Protein AF-A0A1R4HF67-F1 (afdb_monomer_lite)

Secondary structure (DSSP, 8-state):
----TT-THHHHHHHHHTT----TTTT--TTS-HHHHHHHHHHHHHHH-SS-EEEEESSTT-HHHHHHHHHHHHTT--EEEEESSS-GGGPPP-SSEEEEE---SGGGGG-EEEEE------

pLDDT: mean 86.62, std 13.67, range [40.03, 97.81]

Organism: NCBI:txid360316

Radius of gyration: 16.87 Å; chains: 1; bounding box: 54×30×35 Å

Foldseek 3Di:
DPDDPPDCVVVLVVCVVVVHDDDPQCQDDPPRDPVSSLLSVLLVVLVPDDAAEEEEDQDLPPPSRLSNVLSCVVVVGKYKYADDPDAPVSRDDSPAWDWDQPDDDDPSNRMTITDHDDDPPD

Structure (mmCIF, N/CA/C/O backbone):
data_AF-A0A1R4HF67-F1
#
_entry.id   AF-A0A1R4HF67-F1
#
loop_
_atom_site.group_PDB
_atom_site.id
_atom_site.type_symbol
_atom_site.label_atom_id
_atom_site.label_alt_id
_atom_site.label_comp_id
_atom_site.label_asym_id
_atom_site.label_entity_id
_atom_site.label_seq_id
_atom_site.pdbx_PDB_ins_code
_atom_site.Cartn_x
_atom_site.Cartn_y
_atom_site.Cartn_z
_atom_site.occupancy
_atom_site.B_iso_or_equiv
_atom_site.auth_seq_id
_atom_site.auth_comp_id
_atom_site.auth_asym_id
_atom_site.auth_atom_id
_atom_site.pdbx_PDB_model_num
ATOM 1 N N . MET A 1 1 ? -21.619 8.732 9.158 1.00 46.84 1 MET A N 1
ATOM 2 C CA . MET A 1 1 ? -21.841 7.299 8.860 1.00 46.84 1 MET A CA 1
ATOM 3 C C . MET A 1 1 ? -21.000 6.932 7.641 1.00 46.84 1 MET A C 1
ATOM 5 O O . MET A 1 1 ? -20.830 7.792 6.792 1.00 46.84 1 MET A O 1
ATOM 9 N N . GLY A 1 2 ? -20.388 5.744 7.601 1.00 53.12 2 GLY A N 1
ATOM 10 C CA . GLY A 1 2 ? -19.511 5.283 6.504 1.00 53.12 2 GLY A CA 1
ATOM 11 C C . GLY A 1 2 ? -20.061 4.059 5.766 1.00 53.12 2 GLY A C 1
ATOM 12 O O . GLY A 1 2 ? -19.289 3.303 5.184 1.00 53.12 2 GLY A O 1
ATOM 13 N N . SER A 1 3 ? -21.371 3.832 5.870 1.00 57.06 3 SER A N 1
ATOM 14 C CA . SER A 1 3 ? -22.095 2.768 5.183 1.00 57.06 3 SER A CA 1
ATOM 15 C C . SER A 1 3 ? -22.597 3.259 3.824 1.00 57.06 3 SER A C 1
ATOM 17 O O . SER A 1 3 ? -22.984 4.415 3.665 1.00 57.06 3 SER A O 1
ATOM 19 N N . GLY A 1 4 ? -22.577 2.360 2.847 1.00 61.78 4 GLY A N 1
ATOM 20 C CA . GLY A 1 4 ? -23.084 2.557 1.490 1.00 61.78 4 GLY A CA 1
ATOM 21 C C . GLY A 1 4 ? -23.169 1.208 0.777 1.00 61.78 4 GLY A C 1
ATOM 22 O O . GLY A 1 4 ? -22.725 0.200 1.331 1.00 61.78 4 GLY A O 1
ATOM 23 N N . GLN A 1 5 ? -23.704 1.180 -0.446 1.00 62.19 5 GLN A N 1
ATOM 24 C CA . GLN A 1 5 ? -23.911 -0.064 -1.210 1.00 62.19 5 GLN A CA 1
ATOM 25 C C . GLN A 1 5 ? -22.630 -0.887 -1.428 1.00 62.19 5 GLN A C 1
ATOM 27 O O . GLN A 1 5 ? -22.699 -2.100 -1.561 1.00 62.19 5 GLN A O 1
ATOM 32 N N . PHE A 1 6 ? -21.460 -0.247 -1.391 1.00 57.25 6 PHE A N 1
ATOM 33 C CA . PHE A 1 6 ? -20.155 -0.901 -1.547 1.00 57.25 6 PHE A CA 1
ATOM 34 C C . PHE A 1 6 ? -19.386 -1.054 -0.227 1.00 57.25 6 PHE A C 1
ATOM 36 O O . PHE A 1 6 ? -18.196 -1.367 -0.224 1.00 57.25 6 PHE A O 1
ATOM 43 N N . SER A 1 7 ? -20.025 -0.788 0.915 1.00 67.62 7 SER A N 1
ATOM 44 C CA . SER A 1 7 ? -19.382 -0.968 2.215 1.00 67.62 7 SER A CA 1
ATOM 45 C C . SER A 1 7 ? -19.494 -2.421 2.66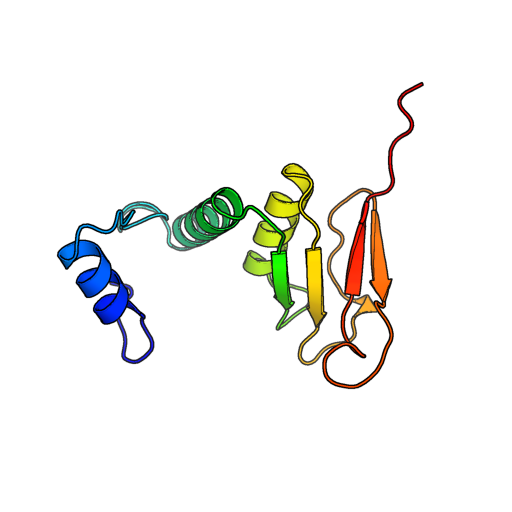7 1.00 67.62 7 SER A C 1
ATOM 47 O O . SER A 1 7 ? -20.571 -3.008 2.633 1.00 67.62 7 SER A O 1
ATOM 49 N N . ALA A 1 8 ? -18.405 -2.976 3.194 1.00 73.69 8 ALA A N 1
ATOM 50 C CA . ALA A 1 8 ? -18.391 -4.319 3.771 1.00 73.69 8 ALA A CA 1
ATOM 51 C C . ALA A 1 8 ? -19.109 -4.408 5.136 1.00 73.69 8 ALA A C 1
ATOM 53 O O . ALA A 1 8 ? -18.877 -5.348 5.888 1.00 73.69 8 ALA A O 1
ATOM 54 N N . VAL A 1 9 ? -19.958 -3.434 5.492 1.00 78.25 9 VAL A N 1
ATOM 55 C CA . VAL A 1 9 ? -20.589 -3.346 6.819 1.00 78.25 9 VAL A CA 1
ATOM 56 C C . VAL A 1 9 ? -21.393 -4.604 7.130 1.00 78.25 9 VAL A C 1
ATOM 58 O O . VAL A 1 9 ? -21.261 -5.120 8.231 1.00 78.25 9 VAL A O 1
ATOM 61 N N . ALA A 1 10 ? -22.146 -5.144 6.166 1.00 82.50 10 ALA A N 1
ATOM 62 C CA . ALA A 1 10 ? -22.892 -6.386 6.362 1.00 82.50 10 ALA A CA 1
ATOM 63 C C . ALA A 1 10 ? -21.960 -7.560 6.710 1.00 82.50 10 ALA A C 1
ATOM 65 O O . ALA A 1 10 ? -22.139 -8.189 7.744 1.00 82.50 10 ALA A O 1
ATOM 66 N N . ALA A 1 11 ? -20.911 -7.785 5.911 1.00 84.56 11 ALA A N 1
ATOM 67 C CA . ALA A 1 11 ? -19.951 -8.866 6.140 1.00 84.56 11 ALA A CA 1
ATOM 68 C C . ALA A 1 11 ? -19.191 -8.715 7.470 1.00 84.56 11 ALA A C 1
ATOM 70 O O . ALA A 1 11 ? -19.021 -9.687 8.203 1.00 84.56 11 ALA A O 1
ATOM 71 N N . VAL A 1 12 ? -18.773 -7.491 7.815 1.00 82.75 12 VAL A N 1
ATOM 72 C CA . VAL A 1 12 ? -18.084 -7.200 9.083 1.00 82.75 12 VAL A CA 1
ATOM 73 C C . VAL A 1 12 ? -19.022 -7.415 10.277 1.00 82.75 12 VAL A C 1
ATOM 75 O O . VAL A 1 12 ? -18.602 -7.979 11.286 1.00 82.75 12 VAL A O 1
ATOM 78 N N . SER A 1 13 ? -20.296 -7.030 10.161 1.00 84.81 13 SER A N 1
ATOM 79 C CA . SER A 1 13 ? -21.309 -7.295 11.188 1.00 84.81 13 SER A CA 1
ATOM 80 C C . SER A 1 13 ? -21.594 -8.787 11.348 1.00 84.81 13 SER A C 1
ATOM 82 O O . SER A 1 13 ? -21.700 -9.258 12.477 1.00 84.81 13 SER A O 1
ATOM 84 N N . THR A 1 14 ? -21.668 -9.549 10.252 1.00 89.81 14 THR A N 1
ATOM 85 C CA . THR A 1 14 ? -21.829 -11.010 10.304 1.00 89.81 14 THR A CA 1
ATOM 86 C C . THR A 1 14 ? -20.640 -11.678 10.992 1.00 89.81 14 THR A C 1
ATOM 88 O O . THR A 1 14 ? -20.843 -12.519 11.863 1.00 89.81 14 THR A O 1
ATOM 91 N N . PHE A 1 15 ? -19.406 -11.275 10.669 1.00 87.38 15 PHE A N 1
ATOM 92 C CA . PHE A 1 15 ? -18.207 -11.779 11.345 1.00 87.38 15 PHE A CA 1
ATOM 93 C C . PHE A 1 15 ? -18.223 -11.472 12.849 1.00 87.38 15 PHE A C 1
ATOM 95 O O . PHE A 1 15 ? -17.955 -12.366 13.648 1.00 87.38 15 PHE A O 1
ATOM 102 N N . ALA A 1 16 ? -18.610 -10.253 13.245 1.00 88.88 16 ALA A N 1
ATOM 103 C CA . ALA A 1 16 ? -18.783 -9.902 14.657 1.00 88.88 16 ALA A CA 1
ATOM 104 C C . ALA A 1 16 ? -19.854 -10.768 15.344 1.00 88.88 16 ALA A C 1
ATOM 106 O O . ALA A 1 16 ? -19.631 -11.271 16.443 1.00 88.88 16 ALA A O 1
ATOM 107 N N . GLY A 1 17 ? -20.998 -10.981 14.682 1.00 87.62 17 GLY A N 1
ATOM 108 C CA . GLY A 1 17 ? -22.081 -11.835 15.179 1.00 87.62 17 GLY A CA 1
ATOM 109 C C . GLY A 1 17 ? -21.684 -13.308 15.328 1.00 87.62 17 GLY A C 1
ATOM 110 O O . GLY A 1 17 ? -22.210 -13.992 16.198 1.00 87.62 17 GLY A O 1
ATOM 111 N N . ALA A 1 18 ? -20.715 -13.779 14.539 1.00 92.88 18 ALA A N 1
ATOM 112 C CA . ALA A 1 18 ? -20.133 -15.117 14.641 1.00 92.88 18 ALA A CA 1
ATOM 113 C C . ALA A 1 18 ? -19.011 -15.232 15.701 1.00 92.88 18 ALA A C 1
ATOM 115 O O . ALA A 1 18 ? -18.321 -16.247 15.751 1.00 92.88 18 ALA A O 1
ATOM 116 N N . GLY A 1 19 ? -18.799 -14.204 16.534 1.00 91.38 19 GLY A N 1
ATOM 117 C CA . GLY A 1 19 ? -17.761 -14.179 17.576 1.00 91.38 19 GLY A CA 1
ATOM 118 C C . GLY A 1 19 ? -16.407 -13.624 17.117 1.00 91.38 19 GLY A C 1
ATOM 119 O O . GLY A 1 19 ? -15.442 -13.630 17.881 1.00 91.38 19 GLY A O 1
ATOM 120 N N . GLY A 1 20 ? -16.315 -13.126 15.884 1.00 86.75 20 GLY A N 1
ATOM 121 C CA . GLY A 1 20 ? -15.122 -12.473 15.362 1.00 86.75 20 GLY A CA 1
ATOM 122 C C . GLY A 1 20 ? -14.814 -11.148 16.066 1.00 86.75 20 GLY A C 1
ATOM 123 O O . GLY A 1 20 ? -15.701 -10.339 16.336 1.00 86.75 20 GLY A O 1
ATOM 124 N N . SER A 1 21 ? -13.533 -10.884 16.335 1.00 82.75 21 SER A N 1
ATOM 125 C CA . SER A 1 21 ? -13.108 -9.619 16.945 1.00 82.75 21 SER A CA 1
ATOM 126 C C . SER A 1 21 ? -13.089 -8.496 15.909 1.00 82.75 21 SER A C 1
ATOM 128 O O . SER A 1 21 ? -12.266 -8.489 14.992 1.00 82.75 21 SER A O 1
ATOM 130 N N . VAL A 1 22 ? -13.996 -7.529 16.056 1.00 79.25 22 VAL A N 1
ATOM 131 C CA . VAL A 1 22 ? -14.070 -6.345 15.192 1.00 79.25 22 VAL A CA 1
ATOM 132 C C . VAL A 1 22 ? -13.751 -5.093 15.988 1.00 79.25 22 VAL A C 1
ATOM 134 O O . VAL A 1 22 ? -14.471 -4.718 16.911 1.00 79.25 22 VAL A O 1
ATOM 137 N N . GLN A 1 23 ? -12.718 -4.370 15.560 1.00 74.81 23 GLN A N 1
ATOM 138 C CA . GLN A 1 23 ? -12.472 -3.015 16.039 1.00 74.81 23 GLN A CA 1
ATOM 139 C C . GLN A 1 23 ? -13.252 -2.002 15.203 1.00 74.81 23 GLN A C 1
ATOM 141 O O . GLN A 1 23 ? -12.755 -1.406 14.239 1.00 74.81 23 GLN A O 1
ATOM 146 N N . TRP A 1 24 ? -14.510 -1.799 15.591 1.00 71.50 24 TRP A N 1
ATOM 147 C CA . TRP A 1 24 ? -15.323 -0.716 15.058 1.00 71.50 24 TRP A CA 1
ATOM 148 C C . TRP A 1 24 ? -14.646 0.618 15.330 1.00 71.50 24 TRP A C 1
ATOM 150 O O . TRP A 1 24 ? -14.043 0.825 16.378 1.00 71.50 24 TRP A O 1
ATOM 160 N N . TRP A 1 25 ? -14.753 1.541 14.376 1.00 63.72 25 TRP A N 1
ATOM 161 C CA . TRP A 1 25 ? -14.106 2.842 14.503 1.00 63.72 25 TRP A CA 1
ATOM 162 C C . TRP A 1 25 ? -12.596 2.733 14.737 1.00 63.72 25 TRP A C 1
ATOM 164 O O . TRP A 1 25 ? -12.048 3.538 15.477 1.00 63.72 25 TRP A O 1
ATOM 174 N N . ALA A 1 26 ? -11.889 1.843 14.032 1.00 61.69 26 ALA A N 1
ATOM 175 C CA . ALA A 1 26 ? -10.417 1.831 14.013 1.00 61.69 26 ALA A CA 1
ATOM 176 C C . ALA A 1 26 ? -9.777 3.200 13.638 1.00 61.69 26 ALA A C 1
ATOM 178 O O . ALA A 1 26 ? -8.571 3.388 13.741 1.00 61.69 26 ALA A O 1
ATOM 179 N N . GLY A 1 27 ? -10.586 4.183 13.211 1.00 59.69 27 GLY A N 1
ATOM 180 C CA . GLY A 1 27 ? -10.210 5.586 13.041 1.00 59.69 27 GLY A CA 1
ATOM 181 C C . GLY A 1 27 ? -10.478 6.533 14.230 1.00 59.69 27 GLY A C 1
ATOM 182 O O . GLY A 1 27 ? -9.980 7.657 14.256 1.00 59.69 27 GLY A O 1
ATOM 183 N N . GLY A 1 28 ? -11.258 6.127 15.223 1.00 64.31 28 GLY A N 1
ATOM 184 C CA . GLY A 1 28 ? -11.879 6.987 16.232 1.00 64.31 28 GLY A CA 1
ATOM 185 C C . GLY A 1 28 ? -13.318 7.379 15.876 1.00 64.31 28 GLY A C 1
ATOM 186 O O . GLY A 1 28 ? -13.758 7.187 14.734 1.00 64.31 28 GLY A O 1
ATOM 187 N N . SER A 1 29 ? -14.041 7.903 16.873 1.00 77.00 29 SER A N 1
ATOM 188 C CA . SER A 1 29 ? -15.464 8.272 16.791 1.00 77.00 29 SER A CA 1
ATOM 189 C C . SER A 1 29 ? -15.741 9.359 15.745 1.00 77.00 29 SER A C 1
ATOM 191 O O . SER A 1 29 ? -14.824 9.925 15.152 1.00 77.00 29 SER A O 1
ATOM 193 N N . VAL A 1 30 ? -17.018 9.686 15.519 1.00 76.00 30 VAL A N 1
ATOM 194 C CA . VAL A 1 30 ? -17.423 10.751 14.580 1.00 76.00 30 VAL A CA 1
ATOM 195 C C . VAL A 1 30 ? -16.840 12.129 14.926 1.00 76.00 30 VAL A C 1
ATOM 197 O O . VAL A 1 30 ? -16.655 12.938 14.023 1.00 76.00 30 VAL A O 1
ATOM 200 N N . LEU A 1 31 ? -16.492 12.365 16.196 1.00 83.25 31 LEU A N 1
ATOM 201 C CA . LEU A 1 31 ? -15.875 13.609 16.668 1.00 83.25 31 LEU A CA 1
ATOM 202 C C . LEU A 1 31 ? -14.414 13.755 16.219 1.00 83.25 31 LEU A C 1
ATOM 204 O O . LEU A 1 31 ? -13.862 14.851 16.229 1.00 83.25 31 LEU A O 1
ATOM 208 N N . VAL A 1 32 ? -13.770 12.658 15.810 1.00 78.50 32 VAL A N 1
ATOM 209 C CA . VAL A 1 32 ? -12.414 12.701 15.262 1.00 78.50 32 VAL A CA 1
ATOM 210 C C . VAL A 1 32 ? -12.488 13.140 13.794 1.00 78.50 32 VAL A C 1
ATOM 212 O O . VAL A 1 32 ? -13.228 12.529 13.016 1.00 78.50 32 VAL A O 1
ATOM 215 N N . PRO A 1 33 ? -11.685 14.130 13.356 1.00 87.12 33 PRO A N 1
ATOM 216 C CA . PRO A 1 33 ? -11.678 14.571 11.966 1.00 87.12 33 PRO A CA 1
ATOM 217 C C . PRO A 1 33 ? -11.473 13.412 10.987 1.00 87.12 33 PRO A C 1
ATOM 219 O O . PRO A 1 33 ? -10.623 12.543 11.200 1.00 87.12 33 PRO A O 1
ATOM 222 N N . LEU A 1 34 ? -12.210 13.418 9.870 1.00 82.44 34 LEU A N 1
ATOM 223 C CA . LEU A 1 34 ? -12.202 12.320 8.894 1.00 82.44 34 LEU A CA 1
ATOM 224 C C . LEU A 1 34 ? -10.785 11.928 8.451 1.00 82.44 34 LEU A C 1
ATOM 226 O O . LEU A 1 34 ? -10.461 10.744 8.399 1.00 82.44 34 LEU A O 1
ATOM 230 N N . ARG A 1 35 ? -9.913 12.910 8.190 1.00 85.75 35 ARG A N 1
ATOM 231 C CA . ARG A 1 35 ? -8.514 12.661 7.803 1.00 85.75 35 ARG A CA 1
ATOM 232 C C . ARG A 1 35 ? -7.746 11.871 8.865 1.00 85.75 35 ARG A C 1
ATOM 234 O O . ARG A 1 35 ? -7.051 10.916 8.529 1.00 85.75 35 ARG A O 1
ATOM 241 N N . ALA A 1 36 ? -7.909 12.226 10.139 1.00 86.00 36 ALA A N 1
ATOM 242 C CA . ALA A 1 36 ? -7.285 11.509 11.246 1.00 86.00 36 ALA A CA 1
ATOM 243 C C . ALA A 1 36 ? -7.854 10.089 11.384 1.00 86.00 36 ALA A C 1
ATOM 245 O O . ALA A 1 36 ? -7.093 9.147 11.616 1.00 86.00 36 ALA A O 1
ATOM 246 N N . ARG A 1 37 ? -9.162 9.913 11.152 1.00 85.00 37 ARG A N 1
ATOM 247 C CA . ARG A 1 37 ? -9.806 8.592 11.147 1.00 85.00 37 ARG A CA 1
ATOM 248 C C . ARG A 1 37 ? -9.277 7.684 10.045 1.00 85.00 37 ARG A C 1
ATOM 250 O O . ARG A 1 37 ? -8.958 6.529 10.313 1.00 85.00 37 ARG A O 1
ATOM 257 N N . LEU A 1 38 ? -9.142 8.202 8.827 1.00 86.94 38 LEU A N 1
ATOM 258 C CA . LEU A 1 38 ? -8.583 7.446 7.705 1.00 86.94 38 LEU A CA 1
ATOM 259 C C . LEU A 1 38 ? -7.123 7.063 7.964 1.00 86.94 38 LEU A C 1
ATOM 261 O O . LEU A 1 38 ? -6.762 5.908 7.766 1.00 86.94 38 LEU A O 1
ATOM 265 N N . ALA A 1 39 ? -6.314 7.991 8.481 1.00 89.25 39 ALA A N 1
ATOM 266 C CA . ALA A 1 39 ? -4.923 7.709 8.823 1.00 89.25 39 ALA A CA 1
ATOM 267 C C . ALA A 1 39 ? -4.796 6.625 9.906 1.00 89.25 39 ALA A C 1
ATOM 269 O O . ALA A 1 39 ? -3.994 5.704 9.775 1.00 89.25 39 ALA A O 1
ATOM 270 N N . ARG A 1 40 ? -5.605 6.701 10.968 1.00 88.75 40 ARG A N 1
ATOM 271 C CA . ARG A 1 40 ? -5.658 5.679 12.026 1.00 88.75 40 ARG A CA 1
ATOM 272 C C . ARG A 1 40 ? -6.113 4.318 11.490 1.00 88.75 40 ARG A C 1
ATOM 274 O O . ARG A 1 40 ? -5.458 3.324 11.785 1.00 88.75 40 ARG A O 1
ATOM 281 N N . ARG A 1 41 ? -7.128 4.281 10.618 1.00 86.25 41 ARG A N 1
ATOM 282 C CA . ARG A 1 41 ? -7.554 3.049 9.934 1.00 86.25 41 ARG A CA 1
ATOM 283 C C . ARG A 1 41 ? -6.409 2.429 9.131 1.00 86.25 41 ARG A C 1
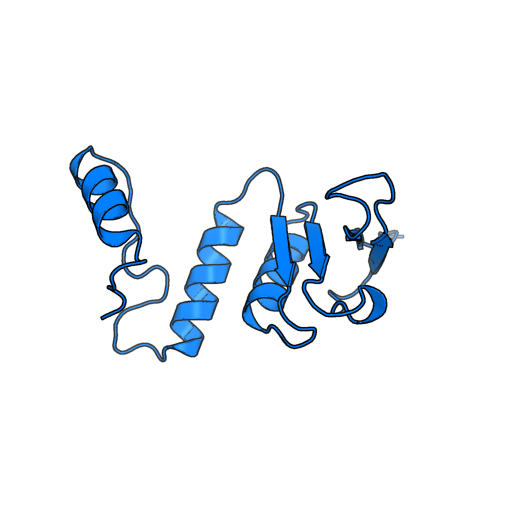ATOM 285 O O . ARG A 1 41 ? -6.176 1.233 9.250 1.00 86.25 41 ARG A O 1
ATOM 292 N N . THR A 1 42 ? -5.686 3.227 8.346 1.00 91.88 42 THR A N 1
ATOM 293 C CA . THR A 1 42 ? -4.519 2.749 7.590 1.00 91.88 42 THR A CA 1
ATOM 294 C C . THR A 1 42 ? -3.457 2.159 8.516 1.00 91.88 42 THR A C 1
ATOM 296 O O . THR A 1 42 ? -2.983 1.057 8.259 1.00 91.88 42 THR A O 1
ATOM 299 N N . ARG A 1 43 ? -3.129 2.840 9.624 1.00 91.94 43 ARG A N 1
ATOM 300 C CA . ARG A 1 43 ? -2.175 2.318 10.616 1.00 91.94 43 ARG A CA 1
ATOM 301 C C . ARG A 1 43 ? -2.630 0.992 11.216 1.00 91.94 43 ARG A C 1
ATOM 303 O O . ARG A 1 43 ? -1.807 0.099 11.335 1.00 91.94 43 ARG A O 1
ATOM 310 N N . ALA A 1 44 ? -3.911 0.850 11.556 1.00 89.12 44 ALA A N 1
ATOM 311 C CA . ALA A 1 44 ? -4.452 -0.386 12.123 1.00 89.12 44 ALA A CA 1
ATOM 312 C C . ALA A 1 44 ? -4.379 -1.562 11.133 1.00 89.12 44 ALA A C 1
ATOM 314 O O . ALA A 1 44 ? -3.938 -2.645 11.506 1.00 89.12 44 ALA A O 1
ATOM 315 N N . VAL A 1 45 ? -4.737 -1.334 9.862 1.00 89.38 45 VAL A N 1
ATOM 316 C CA . VAL A 1 45 ? -4.617 -2.352 8.801 1.00 89.38 45 VAL A CA 1
ATOM 317 C C . VAL A 1 45 ? -3.169 -2.790 8.644 1.00 89.38 45 VAL A C 1
ATOM 319 O O . VAL A 1 45 ? -2.882 -3.984 8.647 1.00 89.38 45 VAL A O 1
ATOM 322 N N . VAL A 1 46 ? -2.247 -1.828 8.550 1.00 94.62 46 VAL A N 1
ATOM 323 C CA . VAL A 1 46 ? -0.832 -2.163 8.418 1.00 94.62 46 VAL A CA 1
ATOM 324 C C . VAL A 1 46 ? -0.321 -2.833 9.681 1.00 94.62 46 VAL A C 1
ATOM 326 O O . VAL A 1 46 ? 0.420 -3.782 9.536 1.00 94.62 46 VAL A O 1
ATOM 329 N N . ALA A 1 47 ? -0.719 -2.429 10.890 1.00 91.69 47 ALA A N 1
ATOM 330 C CA . ALA A 1 47 ? -0.286 -3.059 12.141 1.00 91.69 47 ALA A CA 1
ATOM 331 C C . ALA A 1 47 ? -0.698 -4.538 12.244 1.00 91.69 47 ALA A C 1
ATOM 333 O O . ALA A 1 47 ? 0.059 -5.336 12.789 1.00 91.69 47 ALA A O 1
ATOM 334 N N . ALA A 1 48 ? -1.854 -4.904 11.684 1.00 90.25 48 ALA A N 1
ATOM 335 C CA . ALA A 1 48 ? -2.342 -6.281 11.654 1.00 90.25 48 ALA A CA 1
ATOM 336 C C . ALA A 1 48 ? -1.689 -7.154 10.563 1.00 90.25 48 ALA A C 1
ATOM 338 O O . ALA A 1 48 ? -1.803 -8.377 10.616 1.00 90.25 48 ALA A O 1
ATOM 339 N N . ALA A 1 49 ? -1.011 -6.564 9.571 1.00 92.56 49 ALA A N 1
ATOM 340 C CA . ALA A 1 49 ? -0.355 -7.323 8.507 1.00 92.56 49 ALA A CA 1
ATOM 341 C C . ALA A 1 49 ? 0.851 -8.116 9.042 1.00 92.56 49 ALA A C 1
ATOM 343 O O . ALA A 1 49 ? 1.602 -7.627 9.885 1.00 92.56 49 ALA A O 1
ATOM 344 N N . ASN A 1 50 ? 1.081 -9.322 8.533 1.00 93.81 50 ASN A N 1
ATOM 345 C CA . ASN A 1 50 ? 2.179 -10.194 8.971 1.00 93.81 50 ASN A CA 1
ATOM 346 C C . ASN A 1 50 ? 3.136 -10.605 7.842 1.00 93.81 50 ASN A C 1
ATOM 348 O O . ASN A 1 50 ? 4.290 -10.892 8.127 1.00 93.81 50 ASN A O 1
ATOM 352 N N . VAL A 1 51 ? 2.684 -10.613 6.583 1.00 95.81 51 VAL A N 1
ATOM 353 C CA . VAL A 1 51 ? 3.506 -11.048 5.438 1.00 95.81 51 VAL A CA 1
ATOM 354 C C . VAL A 1 51 ? 4.101 -9.873 4.664 1.00 95.81 51 VAL A C 1
ATOM 356 O O . VAL A 1 51 ? 5.286 -9.874 4.356 1.00 95.81 51 VAL A O 1
ATOM 359 N N . GLY A 1 52 ? 3.293 -8.869 4.327 1.00 95.94 52 GLY A N 1
ATOM 360 C CA . GLY A 1 52 ? 3.720 -7.769 3.466 1.00 95.94 52 GLY A CA 1
ATOM 361 C C . GLY A 1 52 ? 2.579 -6.822 3.116 1.00 95.94 52 GLY A C 1
ATOM 362 O O . GLY A 1 52 ? 1.450 -6.986 3.587 1.00 95.94 52 GLY A O 1
ATOM 363 N N . LEU A 1 53 ? 2.879 -5.830 2.282 1.00 97.38 53 LEU A N 1
ATOM 364 C CA . LEU A 1 53 ? 1.924 -4.850 1.778 1.00 97.38 53 LEU A CA 1
ATOM 365 C C . LEU A 1 53 ? 1.870 -4.895 0.247 1.00 97.38 53 LEU A C 1
ATOM 367 O O . LEU A 1 53 ? 2.872 -4.664 -0.424 1.00 97.38 53 LEU A O 1
ATOM 371 N N . LEU A 1 54 ? 0.670 -5.110 -0.292 1.00 96.56 54 LEU A N 1
ATOM 372 C CA . LEU A 1 54 ? 0.355 -4.875 -1.697 1.00 96.56 54 LEU A CA 1
ATOM 373 C C . LEU A 1 54 ? -0.441 -3.577 -1.813 1.00 96.56 54 LEU A C 1
ATOM 375 O O . LEU A 1 54 ? -1.471 -3.422 -1.152 1.00 96.56 54 LEU A O 1
ATOM 379 N N . VAL A 1 55 ? 0.018 -2.641 -2.637 1.00 96.81 55 VAL A N 1
ATOM 380 C CA . VAL A 1 55 ? -0.611 -1.323 -2.764 1.00 96.81 55 VAL A CA 1
ATOM 381 C C . VAL A 1 55 ? -0.832 -0.943 -4.221 1.00 96.81 55 VAL A C 1
ATOM 383 O O . VAL A 1 55 ? 0.065 -1.023 -5.050 1.00 96.81 55 VAL A O 1
ATOM 386 N N . PHE A 1 56 ? -2.035 -0.466 -4.524 1.00 96.75 56 PHE A N 1
ATOM 387 C CA . PHE A 1 56 ? -2.378 0.106 -5.822 1.00 96.75 56 PHE A CA 1
ATOM 388 C C . PHE A 1 56 ? -2.449 1.623 -5.662 1.00 96.75 56 PHE A C 1
ATOM 390 O O . PHE A 1 56 ? -3.348 2.155 -5.003 1.00 96.75 56 PHE A O 1
ATOM 397 N N . PHE A 1 57 ? -1.467 2.335 -6.205 1.00 97.00 57 PHE A N 1
ATOM 398 C CA . PHE A 1 57 ? -1.498 3.790 -6.243 1.00 97.00 57 PHE A CA 1
ATOM 399 C C . PHE A 1 57 ? -2.361 4.216 -7.427 1.00 97.00 57 PHE A C 1
ATOM 401 O O . PHE A 1 57 ? -2.029 3.912 -8.562 1.00 97.00 57 PHE A O 1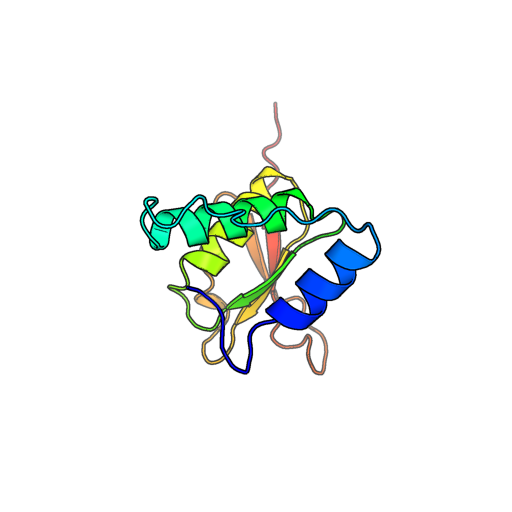
ATOM 408 N N . GLY A 1 58 ? -3.448 4.947 -7.177 1.00 95.00 58 GLY A N 1
ATOM 409 C CA . GLY A 1 58 ? -4.216 5.608 -8.243 1.00 95.00 58 GLY A CA 1
ATOM 410 C C . GLY A 1 58 ? -3.654 6.977 -8.644 1.00 95.00 58 GLY A C 1
ATOM 411 O O . GLY A 1 58 ? -4.094 7.568 -9.620 1.00 95.00 58 GLY A O 1
ATOM 412 N N . SER A 1 59 ? -2.709 7.520 -7.868 1.00 96.12 59 SER A N 1
ATOM 413 C CA . SER A 1 59 ? -1.971 8.739 -8.207 1.00 96.12 59 SER A CA 1
ATOM 414 C C . SER A 1 59 ? -0.648 8.823 -7.431 1.00 96.12 59 SER A C 1
ATOM 416 O O . SER A 1 59 ? -0.572 8.284 -6.318 1.00 96.12 59 SER A O 1
ATOM 418 N N . PRO A 1 60 ? 0.359 9.564 -7.940 1.00 96.00 60 PRO A N 1
ATOM 419 C CA . PRO A 1 60 ? 1.612 9.836 -7.219 1.00 96.00 60 PRO A CA 1
ATOM 420 C C . PRO A 1 60 ? 1.401 10.509 -5.854 1.00 96.00 60 PRO A C 1
ATOM 422 O O . PRO A 1 60 ? 2.176 10.329 -4.921 1.00 96.00 60 PRO A O 1
ATOM 425 N N . ASN A 1 61 ? 0.304 11.261 -5.719 1.00 95.56 61 ASN A N 1
ATOM 426 C CA . ASN A 1 61 ? -0.017 12.068 -4.543 1.00 95.56 61 ASN A CA 1
ATOM 427 C C . ASN A 1 61 ? -0.974 11.367 -3.560 1.00 95.56 61 ASN A C 1
ATOM 429 O O . ASN A 1 61 ? -1.532 12.021 -2.670 1.00 95.56 61 ASN A O 1
ATOM 433 N N . SER A 1 62 ? -1.203 10.053 -3.701 1.00 94.38 62 SER A N 1
ATOM 434 C CA . SER A 1 62 ? -2.079 9.291 -2.799 1.00 94.38 62 SER A CA 1
ATOM 435 C C . SER A 1 62 ? -1.51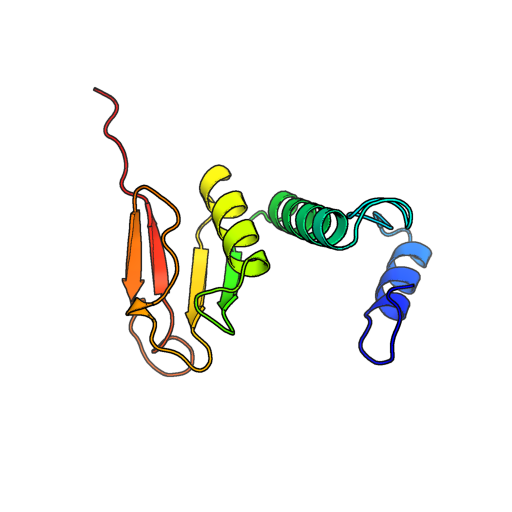2 9.232 -1.375 1.00 94.38 62 SER A C 1
ATOM 437 O O . SER A 1 62 ? -0.752 8.336 -1.004 1.00 94.38 62 SER A O 1
ATOM 439 N N . ARG A 1 63 ? -1.932 10.183 -0.534 1.00 93.88 63 ARG A N 1
ATOM 440 C CA . ARG A 1 63 ? -1.467 10.317 0.858 1.00 93.88 63 ARG A CA 1
ATOM 441 C C . ARG A 1 63 ? -1.774 9.088 1.716 1.00 93.88 63 ARG A C 1
ATOM 443 O O . ARG A 1 63 ? -0.988 8.741 2.589 1.00 93.88 63 ARG A O 1
ATOM 450 N N . GLY A 1 64 ? -2.920 8.444 1.487 1.00 94.00 64 GLY A N 1
ATOM 451 C CA . GLY A 1 64 ? -3.330 7.251 2.235 1.00 94.00 64 GLY A CA 1
ATOM 452 C C . GLY A 1 64 ? -2.470 6.032 1.905 1.00 94.00 64 GLY A C 1
ATOM 453 O O . GLY A 1 64 ? -2.033 5.335 2.817 1.00 94.00 64 GLY A O 1
ATOM 454 N N . SER A 1 65 ? -2.193 5.816 0.616 1.00 96.25 65 SER A N 1
ATOM 455 C CA . SER A 1 65 ? -1.297 4.755 0.142 1.00 96.25 65 SER A CA 1
ATOM 456 C C . SER A 1 65 ? 0.135 4.996 0.618 1.00 96.25 65 SER A C 1
ATOM 458 O O . SER A 1 65 ? 0.758 4.083 1.149 1.00 96.25 65 SER A O 1
ATOM 460 N N . LEU A 1 66 ? 0.620 6.241 0.532 1.00 97.19 66 LEU A N 1
ATOM 461 C CA . LEU A 1 66 ? 1.934 6.623 1.053 1.00 97.19 66 LEU A CA 1
ATOM 462 C C . LEU A 1 66 ? 2.060 6.337 2.555 1.00 97.19 66 LEU A C 1
ATOM 464 O O . LEU A 1 66 ? 3.037 5.727 2.978 1.00 97.19 66 LEU A O 1
ATOM 468 N N . LEU A 1 67 ? 1.056 6.711 3.354 1.00 97.31 67 LEU A N 1
ATOM 469 C CA . LEU A 1 67 ? 1.049 6.409 4.786 1.00 97.31 67 LEU A CA 1
ATOM 470 C C . LEU A 1 67 ? 1.097 4.896 5.051 1.00 97.31 67 LEU A C 1
ATOM 472 O O . LEU A 1 67 ? 1.809 4.466 5.954 1.00 97.31 67 LEU A O 1
ATOM 476 N N . ALA A 1 68 ? 0.362 4.089 4.277 1.00 97.31 68 ALA A N 1
ATOM 477 C CA . ALA A 1 68 ? 0.395 2.634 4.417 1.00 97.31 68 ALA A CA 1
ATOM 478 C C . ALA A 1 68 ? 1.807 2.085 4.171 1.00 97.31 68 ALA A C 1
ATOM 480 O O . ALA A 1 68 ? 2.318 1.312 4.982 1.00 97.31 68 ALA A O 1
ATOM 481 N N . CYS A 1 69 ? 2.455 2.549 3.099 1.00 97.69 69 CYS A N 1
ATOM 482 C CA . CYS A 1 69 ? 3.824 2.179 2.767 1.00 97.69 69 CYS A CA 1
ATOM 483 C C . CYS A 1 69 ? 4.816 2.589 3.858 1.00 97.69 69 CYS A C 1
ATOM 485 O O . CYS A 1 69 ? 5.616 1.767 4.284 1.00 97.69 69 CYS A O 1
ATOM 487 N N . GLN A 1 70 ? 4.735 3.821 4.366 1.00 96.94 70 GLN A N 1
ATOM 488 C CA . GLN A 1 70 ? 5.598 4.286 5.459 1.00 96.94 70 GLN A CA 1
ATOM 489 C C . GLN A 1 70 ? 5.439 3.420 6.713 1.00 96.94 70 GLN A C 1
ATOM 491 O O . GLN A 1 70 ? 6.428 3.021 7.322 1.00 96.94 70 GLN A O 1
ATOM 496 N N . CYS A 1 71 ? 4.203 3.073 7.082 1.00 96.44 71 CYS A N 1
ATOM 497 C CA . CYS A 1 71 ? 3.961 2.157 8.192 1.00 96.44 71 CYS A CA 1
ATOM 498 C C . CYS A 1 71 ? 4.537 0.757 7.933 1.00 96.44 71 CYS A C 1
ATOM 500 O O . CYS A 1 71 ? 5.038 0.140 8.868 1.00 96.44 71 CYS A O 1
ATOM 502 N N . ALA A 1 72 ? 4.484 0.257 6.695 1.00 96.75 72 ALA A N 1
ATOM 503 C CA . ALA A 1 72 ? 5.055 -1.039 6.338 1.00 96.75 72 ALA A CA 1
ATOM 504 C C . ALA A 1 72 ? 6.594 -1.021 6.385 1.00 96.75 72 ALA A C 1
ATOM 506 O O . ALA A 1 72 ? 7.177 -1.941 6.954 1.00 96.75 72 ALA A O 1
ATOM 507 N N . VAL A 1 73 ? 7.240 0.055 5.909 1.00 96.06 73 VAL A N 1
ATOM 508 C CA . VAL A 1 73 ? 8.701 0.250 6.014 1.00 96.06 73 VAL A CA 1
ATOM 509 C C . VAL A 1 73 ? 9.150 0.238 7.472 1.00 96.06 73 VAL A C 1
ATOM 511 O O . VAL A 1 73 ? 10.068 -0.495 7.822 1.00 96.06 73 VAL A O 1
ATOM 514 N N . LEU A 1 74 ? 8.470 0.984 8.351 1.00 94.44 74 LEU A N 1
ATOM 515 C CA . LEU A 1 74 ? 8.806 1.012 9.784 1.00 94.44 74 LEU A CA 1
ATOM 516 C C . LEU A 1 74 ? 8.680 -0.360 10.461 1.00 94.44 74 LEU A C 1
ATOM 518 O O . LEU A 1 74 ? 9.305 -0.597 11.489 1.00 94.44 74 LEU A O 1
ATOM 522 N N . ARG A 1 75 ? 7.866 -1.255 9.897 1.00 94.31 75 ARG A N 1
ATOM 523 C CA . ARG A 1 75 ? 7.692 -2.628 10.378 1.00 94.31 75 ARG A CA 1
ATOM 524 C C . ARG A 1 75 ? 8.611 -3.638 9.689 1.00 94.31 75 ARG A C 1
ATOM 526 O O . ARG A 1 75 ? 8.512 -4.820 9.997 1.00 94.31 75 ARG A O 1
ATOM 533 N N . GLY A 1 76 ? 9.457 -3.205 8.755 1.00 94.06 76 GLY A N 1
ATOM 534 C CA . GLY A 1 76 ? 10.301 -4.101 7.965 1.00 94.06 76 GLY A CA 1
ATOM 535 C C . GLY A 1 76 ? 9.507 -5.046 7.058 1.00 94.06 76 GLY A C 1
ATOM 536 O O . GLY A 1 76 ? 9.985 -6.130 6.738 1.00 94.06 76 GLY A O 1
ATOM 537 N N . LEU A 1 77 ? 8.283 -4.674 6.670 1.00 95.75 77 LEU A N 1
ATOM 538 C CA . LEU A 1 77 ? 7.462 -5.492 5.782 1.00 95.75 77 LEU A CA 1
ATOM 539 C C . LEU A 1 77 ? 7.849 -5.277 4.310 1.00 95.75 77 LEU A C 1
ATOM 541 O O . LEU A 1 77 ? 8.014 -4.126 3.900 1.00 95.75 77 LEU A O 1
ATOM 545 N N . PRO A 1 78 ? 7.899 -6.341 3.484 1.00 96.31 78 PRO A N 1
ATOM 546 C CA . PRO A 1 78 ? 7.999 -6.218 2.032 1.00 96.31 78 PRO A CA 1
ATOM 547 C C . PRO A 1 78 ? 6.831 -5.410 1.454 1.00 96.31 78 PRO A C 1
ATOM 549 O O . PRO A 1 78 ? 5.682 -5.591 1.868 1.00 96.31 78 PRO A O 1
ATOM 552 N N . ILE A 1 79 ? 7.112 -4.545 0.475 1.00 97.81 79 ILE A N 1
ATOM 553 C CA . ILE A 1 79 ? 6.104 -3.686 -0.162 1.00 97.81 79 ILE A CA 1
ATOM 554 C C . ILE A 1 79 ? 6.175 -3.841 -1.672 1.00 97.81 79 ILE A C 1
ATOM 556 O O . ILE A 1 79 ? 7.197 -3.513 -2.273 1.00 97.81 79 ILE A O 1
ATOM 560 N N . VAL A 1 80 ? 5.066 -4.249 -2.284 1.00 97.56 80 VAL A N 1
ATOM 561 C CA . VAL A 1 80 ? 4.900 -4.237 -3.739 1.00 97.56 80 VAL A CA 1
ATOM 562 C C . VAL A 1 80 ? 3.826 -3.230 -4.125 1.00 97.56 80 VAL A C 1
ATOM 564 O O . VAL A 1 80 ? 2.713 -3.245 -3.595 1.00 97.56 80 VAL A O 1
ATOM 567 N N . ALA A 1 81 ? 4.171 -2.345 -5.052 1.00 97.75 81 ALA A N 1
ATOM 568 C CA . ALA A 1 81 ? 3.329 -1.271 -5.534 1.00 97.75 81 ALA A CA 1
ATOM 569 C C . ALA A 1 81 ? 2.973 -1.444 -7.012 1.00 97.75 81 ALA A C 1
ATOM 571 O O . ALA A 1 81 ? 3.817 -1.782 -7.839 1.00 97.75 81 ALA A O 1
ATOM 572 N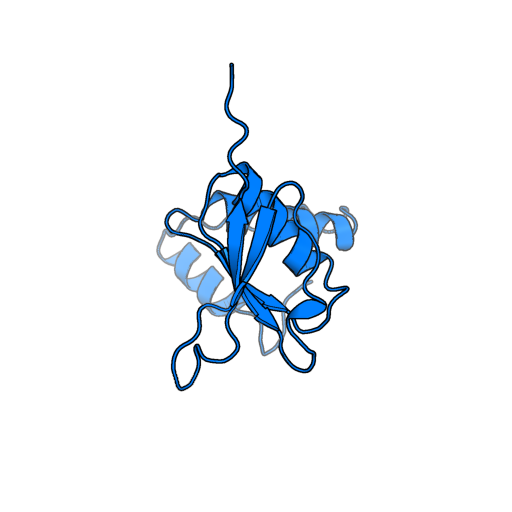 N . PHE A 1 82 ? 1.726 -1.120 -7.334 1.00 97.38 82 PHE A N 1
ATOM 573 C CA . PHE A 1 82 ? 1.216 -0.984 -8.690 1.00 97.38 82 PHE A CA 1
ATOM 574 C C . PHE A 1 82 ? 0.809 0.472 -8.935 1.00 97.38 82 PHE A C 1
ATOM 576 O O . PHE A 1 82 ? -0.148 0.945 -8.312 1.00 97.38 82 PHE A O 1
ATOM 583 N N . PRO A 1 83 ? 1.508 1.207 -9.811 1.00 96.38 83 PRO A N 1
ATOM 584 C CA . PRO A 1 83 ? 1.059 2.502 -10.291 1.00 96.38 83 PRO A CA 1
ATOM 585 C C . PRO A 1 83 ? -0.071 2.292 -11.312 1.00 96.38 83 PRO A C 1
ATOM 587 O O . PRO A 1 83 ? 0.110 1.667 -12.355 1.00 96.38 83 PRO A O 1
ATOM 590 N N . VAL A 1 84 ? -1.264 2.791 -11.002 1.00 95.62 84 VAL A N 1
ATOM 591 C CA . VAL A 1 84 ? -2.462 2.650 -11.835 1.00 95.62 84 VAL A CA 1
ATOM 592 C C . VAL A 1 84 ? -2.760 3.992 -12.486 1.00 95.62 84 VAL A C 1
ATOM 594 O O . VAL A 1 84 ? -3.074 4.964 -11.803 1.00 95.62 84 VAL A O 1
ATOM 597 N N . GLY A 1 85 ? -2.655 4.048 -13.815 1.00 94.31 85 GLY A N 1
ATOM 598 C CA . GLY A 1 85 ? -2.926 5.265 -14.586 1.00 94.31 85 GLY A CA 1
ATOM 599 C C . GLY A 1 85 ? -1.806 6.312 -14.556 1.00 94.31 85 GLY A C 1
ATOM 600 O O . GLY A 1 85 ? -2.027 7.444 -14.974 1.00 94.31 85 GLY A O 1
ATOM 601 N N . PHE A 1 86 ? -0.608 5.962 -14.077 1.00 95.25 86 PHE A N 1
ATOM 602 C CA . PHE A 1 86 ? 0.581 6.814 -14.150 1.00 95.25 86 PHE A CA 1
ATOM 603 C C . PHE A 1 86 ? 1.856 5.966 -14.215 1.00 95.25 86 PHE A C 1
ATOM 605 O O . PHE A 1 86 ? 1.817 4.756 -14.003 1.00 95.25 86 PHE A O 1
ATOM 612 N N . CYS A 1 87 ? 2.996 6.590 -14.514 1.00 93.44 87 CYS A N 1
ATOM 613 C CA . CYS A 1 87 ? 4.248 5.853 -14.639 1.00 93.44 87 CYS A CA 1
ATOM 614 C C . CYS A 1 87 ? 4.936 5.598 -13.290 1.00 93.44 87 CYS A C 1
ATOM 616 O O . CYS A 1 87 ? 5.026 6.489 -12.446 1.00 93.44 87 CYS A O 1
ATOM 618 N N . GLY A 1 88 ? 5.489 4.397 -13.105 1.00 93.06 88 GLY A N 1
ATOM 619 C CA . GLY A 1 88 ? 6.087 3.963 -11.839 1.00 93.06 88 GLY A CA 1
ATOM 620 C C . GLY A 1 88 ? 7.282 4.779 -11.349 1.00 93.06 88 GLY A C 1
ATOM 621 O O . GLY A 1 88 ? 7.515 4.822 -10.146 1.00 93.06 88 GLY A O 1
ATOM 622 N N . TYR A 1 89 ? 7.980 5.514 -12.223 1.00 93.25 89 TYR A N 1
ATOM 623 C CA . TYR A 1 89 ? 9.043 6.438 -11.796 1.00 93.25 89 TYR A CA 1
ATOM 624 C C . TYR A 1 89 ? 8.526 7.607 -10.938 1.00 93.25 89 TYR A C 1
ATOM 626 O O . TYR A 1 89 ? 9.314 8.277 -10.278 1.00 93.25 89 TYR A O 1
ATOM 634 N N . LEU A 1 90 ? 7.211 7.854 -10.931 1.00 96.62 90 LEU A N 1
ATOM 635 C CA . LEU A 1 90 ? 6.562 8.854 -10.080 1.00 96.62 90 LEU A CA 1
ATOM 636 C C . LEU A 1 90 ? 6.092 8.284 -8.735 1.00 96.62 90 LEU A C 1
ATOM 638 O O . LEU A 1 90 ? 5.417 8.990 -7.984 1.00 96.62 90 LEU A O 1
ATOM 642 N N . LEU A 1 91 ? 6.376 7.014 -8.425 1.00 97.38 91 LEU A N 1
ATOM 643 C CA . LEU A 1 91 ? 6.051 6.463 -7.112 1.00 97.38 91 LEU A CA 1
ATOM 644 C C . LEU A 1 91 ? 6.745 7.285 -6.012 1.00 97.38 91 LEU A C 1
ATOM 646 O O . LEU A 1 91 ? 7.920 7.636 -6.145 1.00 97.38 91 LEU A O 1
ATOM 650 N N . PRO A 1 92 ? 6.039 7.607 -4.914 1.00 96.75 92 PRO A N 1
ATOM 651 C CA . PRO A 1 92 ? 6.592 8.467 -3.881 1.00 96.75 92 PRO A CA 1
ATOM 652 C C . PRO A 1 92 ? 7.750 7.776 -3.153 1.00 96.75 92 PRO A C 1
ATOM 654 O O . PRO A 1 92 ? 7.713 6.569 -2.907 1.00 96.75 92 PRO A O 1
ATOM 657 N N . SER A 1 93 ? 8.760 8.552 -2.760 1.00 95.12 93 SER A N 1
ATOM 658 C CA . SER A 1 93 ? 9.844 8.052 -1.909 1.00 95.12 93 SER A CA 1
ATOM 659 C C . SER A 1 93 ? 9.321 7.659 -0.523 1.00 95.12 93 SER A C 1
ATOM 661 O O . SER A 1 93 ? 8.480 8.354 0.056 1.00 95.12 93 SER A O 1
ATOM 663 N N . LEU A 1 94 ? 9.845 6.555 0.020 1.00 95.38 94 LEU A N 1
ATOM 664 C CA . LEU A 1 94 ? 9.569 6.095 1.385 1.00 95.38 94 LEU A CA 1
ATOM 665 C C . LEU A 1 94 ? 10.755 6.322 2.342 1.00 95.38 94 LEU A C 1
ATOM 667 O O . LEU A 1 94 ? 10.750 5.792 3.451 1.00 95.38 94 LEU A O 1
ATOM 671 N N . GLY A 1 95 ? 11.760 7.104 1.932 1.00 92.88 95 GLY A N 1
ATOM 672 C CA . GLY A 1 95 ? 12.987 7.349 2.695 1.00 92.88 95 GLY A CA 1
ATOM 673 C C . GLY A 1 95 ? 14.200 6.654 2.076 1.00 92.88 95 GLY A C 1
ATOM 674 O O . GLY A 1 95 ? 14.382 6.696 0.861 1.00 92.88 95 GLY A O 1
ATOM 675 N N . SER A 1 96 ? 15.039 6.036 2.909 1.00 92.50 96 SER A N 1
ATOM 676 C CA . SER A 1 96 ? 16.277 5.367 2.487 1.00 92.50 96 SER A CA 1
ATOM 677 C C . SER A 1 96 ? 15.995 4.068 1.733 1.00 92.50 96 SER A C 1
ATOM 679 O O . SER A 1 96 ? 15.875 2.995 2.321 1.00 92.50 96 SER A O 1
ATOM 681 N N . GLY A 1 97 ? 15.891 4.163 0.417 1.00 94.12 97 GLY A N 1
ATOM 682 C CA . GLY A 1 97 ? 15.649 3.031 -0.463 1.00 94.12 97 GLY A CA 1
ATOM 683 C C . GLY A 1 97 ? 15.221 3.495 -1.842 1.00 94.12 97 GLY A C 1
ATOM 684 O O . GLY A 1 97 ? 15.249 4.690 -2.151 1.00 94.12 97 GLY A O 1
ATOM 685 N N . SER A 1 98 ? 14.810 2.549 -2.671 1.00 96.12 98 SER A N 1
ATOM 686 C CA . SER A 1 98 ? 14.296 2.838 -4.001 1.00 96.12 98 SER A CA 1
ATOM 687 C C . SER A 1 98 ? 13.239 1.832 -4.430 1.00 96.12 98 SER A C 1
ATOM 689 O O . SER A 1 98 ? 13.161 0.703 -3.940 1.00 96.12 98 SER A O 1
ATOM 691 N N . TRP A 1 99 ? 12.404 2.266 -5.370 1.00 97.06 99 TRP A N 1
ATOM 692 C CA . TRP A 1 99 ? 11.514 1.379 -6.099 1.00 97.06 99 TRP A CA 1
ATOM 693 C C . TRP A 1 99 ? 12.300 0.677 -7.200 1.00 97.06 99 TRP A C 1
ATOM 695 O O . TRP A 1 99 ? 12.912 1.331 -8.044 1.00 97.06 99 TRP A O 1
ATOM 705 N N . VAL A 1 100 ? 12.248 -0.649 -7.207 1.00 95.81 100 VAL A N 1
ATOM 706 C CA . VAL A 1 100 ? 12.848 -1.490 -8.241 1.00 95.81 100 VAL A CA 1
ATOM 707 C C . VAL A 1 100 ? 11.721 -2.157 -9.010 1.00 95.81 100 VAL A C 1
ATOM 709 O O . VAL A 1 100 ? 10.824 -2.744 -8.407 1.00 95.81 100 VAL A O 1
ATOM 712 N N . ALA A 1 101 ? 11.739 -2.052 -10.337 1.00 94.81 101 ALA A N 1
ATOM 713 C CA . ALA A 1 101 ? 10.778 -2.769 -11.164 1.00 94.81 101 ALA A CA 1
ATOM 714 C C . ALA A 1 101 ? 10.921 -4.275 -10.901 1.00 94.81 101 ALA A C 1
ATOM 716 O O . ALA A 1 101 ? 12.022 -4.816 -10.985 1.00 94.81 101 ALA A O 1
ATOM 717 N N . VAL A 1 102 ? 9.813 -4.946 -10.583 1.00 93.31 102 VAL A N 1
ATOM 718 C CA . VAL A 1 102 ? 9.810 -6.402 -10.358 1.00 93.31 102 VAL A CA 1
ATOM 719 C C . VAL A 1 102 ? 10.162 -7.139 -11.653 1.00 93.31 102 VAL A C 1
ATOM 721 O O . VAL A 1 102 ? 10.798 -8.189 -11.622 1.00 93.31 102 VAL A O 1
ATOM 724 N N . GLY A 1 103 ? 9.781 -6.566 -12.798 1.00 83.94 103 GLY A N 1
ATOM 725 C CA . GLY A 1 103 ? 9.894 -7.218 -14.096 1.00 83.94 103 GLY A CA 1
ATOM 726 C C . GLY A 1 103 ? 8.869 -8.344 -14.266 1.00 83.94 103 GLY A C 1
ATOM 727 O O . GLY A 1 103 ? 7.930 -8.491 -13.485 1.00 83.94 103 GLY A O 1
ATOM 728 N N . GLY A 1 104 ? 9.041 -9.139 -15.322 1.00 82.88 104 GLY A N 1
ATOM 729 C CA . GLY A 1 104 ? 8.149 -10.253 -15.648 1.00 82.88 104 GLY A CA 1
ATOM 730 C C . GLY A 1 104 ? 7.027 -9.892 -16.624 1.00 82.88 104 GLY A C 1
ATOM 731 O O . GLY A 1 104 ? 7.061 -8.863 -17.299 1.00 82.88 104 GLY A O 1
ATOM 732 N N . VAL A 1 105 ? 6.044 -10.788 -16.733 1.00 84.44 105 VAL A N 1
ATOM 733 C CA . VAL A 1 105 ? 4.941 -10.718 -17.705 1.00 84.44 105 VAL A CA 1
ATOM 734 C C . VAL A 1 105 ? 3.582 -10.615 -17.012 1.00 84.44 105 VAL A C 1
ATOM 736 O O . VAL A 1 105 ? 3.428 -10.957 -15.838 1.00 84.44 105 VAL A O 1
ATOM 739 N N . GLY A 1 106 ? 2.572 -10.167 -17.758 1.00 89.00 106 GLY A N 1
ATOM 740 C CA . GLY A 1 106 ? 1.198 -10.074 -17.267 1.00 89.00 106 GLY A CA 1
ATOM 741 C C . GLY A 1 106 ? 1.046 -9.022 -16.172 1.00 89.00 106 GLY A C 1
ATOM 742 O O . GLY A 1 106 ? 1.618 -7.941 -16.262 1.00 89.00 106 GLY A O 1
ATOM 743 N N . VAL A 1 107 ? 0.276 -9.334 -15.126 1.00 86.19 107 VAL A N 1
ATOM 744 C CA . VAL A 1 107 ? -0.060 -8.353 -14.080 1.00 86.19 107 VAL A CA 1
ATOM 745 C C . VAL A 1 107 ? 1.167 -7.774 -13.378 1.00 86.19 107 VAL A C 1
ATOM 747 O O . VAL A 1 107 ? 1.102 -6.636 -12.947 1.00 86.19 107 VAL A O 1
ATOM 750 N N . TRP A 1 108 ? 2.287 -8.502 -13.307 1.00 91.50 108 TRP A N 1
ATOM 751 C CA . TRP A 1 108 ? 3.507 -8.069 -12.613 1.00 91.50 108 TRP A CA 1
ATOM 752 C C . TRP A 1 108 ? 4.412 -7.152 -13.440 1.00 91.50 108 TRP A C 1
ATOM 754 O O . TRP A 1 108 ? 5.309 -6.531 -12.874 1.00 91.50 108 TRP A O 1
ATOM 764 N N . SER A 1 109 ? 4.169 -7.001 -14.747 1.00 90.69 109 SER A N 1
ATOM 765 C CA . SER A 1 109 ? 5.040 -6.204 -15.624 1.00 90.69 109 SER A CA 1
ATOM 766 C C . SER A 1 109 ? 5.076 -4.715 -15.255 1.00 90.69 109 SER A C 1
ATOM 768 O O . SER A 1 109 ? 5.991 -4.000 -15.654 1.00 90.69 109 SER A O 1
ATOM 770 N N . SER A 1 110 ? 4.082 -4.237 -14.501 1.00 91.56 110 SER A N 1
ATOM 771 C CA . SER A 1 110 ? 3.995 -2.868 -13.980 1.00 91.56 110 SER A CA 1
ATOM 772 C C . SER A 1 110 ? 4.265 -2.768 -12.473 1.00 91.56 110 SER A C 1
ATOM 774 O O . SER A 1 110 ? 4.089 -1.696 -11.897 1.00 91.56 110 SER A O 1
ATOM 776 N N . ALA A 1 111 ? 4.680 -3.857 -11.820 1.00 95.88 111 ALA A N 1
ATOM 777 C CA . ALA A 1 111 ? 4.906 -3.887 -10.380 1.00 95.88 111 ALA A CA 1
ATOM 778 C C . ALA A 1 111 ? 6.279 -3.327 -9.991 1.00 95.88 111 ALA A C 1
ATOM 780 O O . ALA A 1 111 ? 7.282 -3.534 -10.680 1.00 95.88 111 ALA A O 1
ATOM 781 N N . PHE A 1 112 ? 6.336 -2.691 -8.824 1.00 97.62 112 PHE A N 1
ATOM 782 C CA . PHE A 1 112 ? 7.562 -2.184 -8.214 1.00 97.62 112 PHE A CA 1
ATOM 783 C C . PHE A 1 112 ? 7.701 -2.708 -6.789 1.00 97.62 112 PHE A C 1
ATOM 785 O O . PHE A 1 112 ? 6.765 -2.626 -5.998 1.00 97.62 112 PHE A O 1
ATOM 792 N N . LEU A 1 113 ? 8.878 -3.217 -6.447 1.00 96.88 113 LEU A N 1
ATOM 793 C CA . LEU A 1 113 ? 9.248 -3.632 -5.100 1.00 96.88 113 LEU A CA 1
ATOM 794 C C . LEU A 1 113 ? 10.013 -2.496 -4.416 1.00 96.88 113 LEU A C 1
ATOM 796 O O . LEU A 1 113 ? 10.922 -1.919 -5.014 1.00 96.88 113 LEU A O 1
ATOM 800 N N . TRP A 1 114 ? 9.670 -2.175 -3.168 1.00 97.50 114 TRP A N 1
ATOM 801 C CA . TRP A 1 114 ? 10.495 -1.273 -2.363 1.00 97.50 114 TRP A CA 1
ATOM 802 C C . TRP A 1 114 ? 11.709 -2.024 -1.823 1.00 97.50 114 TRP A C 1
ATOM 804 O O . TRP A 1 114 ? 11.559 -3.009 -1.097 1.00 97.50 114 TRP A O 1
ATOM 814 N N . VAL A 1 115 ? 12.904 -1.534 -2.140 1.00 95.44 115 VAL A N 1
ATOM 815 C CA . VAL A 1 115 ? 14.166 -2.055 -1.616 1.00 95.44 115 VAL A CA 1
ATOM 816 C C . VAL A 1 115 ? 14.761 -1.008 -0.688 1.00 95.44 115 VAL A C 1
ATOM 818 O O . VAL A 1 115 ? 15.139 0.082 -1.114 1.00 95.44 115 VAL A O 1
ATOM 821 N N . GLN A 1 116 ? 14.826 -1.332 0.601 1.00 90.88 116 GLN A N 1
ATOM 822 C CA . GLN A 1 116 ? 15.406 -0.449 1.604 1.00 90.88 116 GLN A CA 1
ATOM 823 C C . GLN A 1 116 ? 16.934 -0.518 1.537 1.00 90.88 116 GLN A C 1
ATOM 825 O O . GLN A 1 116 ? 17.516 -1.605 1.533 1.00 90.88 116 GLN A O 1
ATOM 830 N N . THR A 1 117 ? 17.596 0.637 1.512 1.00 84.69 117 THR A N 1
ATOM 831 C CA . THR A 1 117 ? 19.057 0.682 1.608 1.00 84.69 117 THR A CA 1
ATOM 832 C C . THR A 1 117 ? 19.434 0.325 3.039 1.00 84.69 117 THR A C 1
ATOM 834 O O . TH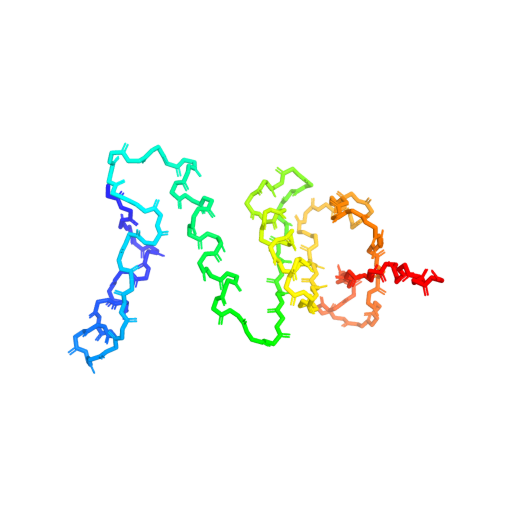R A 1 117 ? 19.136 1.086 3.960 1.00 84.69 117 THR A O 1
ATOM 837 N N . GLN A 1 118 ? 20.068 -0.830 3.247 1.00 64.06 118 GLN A N 1
ATOM 838 C CA . GLN A 1 118 ? 20.608 -1.165 4.562 1.00 64.06 118 GLN A CA 1
ATOM 839 C C . GLN A 1 118 ? 21.673 -0.129 4.932 1.00 64.06 118 GLN A C 1
ATOM 841 O O . GLN A 1 118 ? 22.697 -0.010 4.257 1.00 64.06 118 GLN A O 1
ATOM 846 N N . GLN A 1 119 ? 21.448 0.622 6.010 1.00 50.94 119 GLN A N 1
ATOM 847 C CA . GLN A 1 119 ? 22.547 1.305 6.679 1.00 50.94 119 GLN A CA 1
ATOM 848 C C . GLN A 1 119 ? 23.401 0.219 7.336 1.00 50.94 119 GLN A C 1
ATOM 850 O O . GLN A 1 119 ? 22.946 -0.454 8.257 1.00 50.94 119 GLN A O 1
ATOM 855 N N . LYS A 1 120 ? 24.630 0.021 6.844 1.00 40.03 120 LYS A N 1
ATOM 856 C CA . LYS A 1 120 ? 25.663 -0.673 7.618 1.00 40.03 120 LYS A CA 1
ATOM 857 C C . LYS A 1 120 ? 25.851 0.126 8.906 1.00 40.03 120 LYS A C 1
ATOM 859 O O . LYS A 1 120 ? 26.403 1.221 8.859 1.00 40.03 120 LYS A O 1
ATOM 864 N N . CYS A 1 121 ? 25.361 -0.389 10.028 1.00 40.88 121 CYS A N 1
ATOM 865 C CA . CYS A 1 121 ? 25.854 0.042 11.328 1.00 40.88 121 CYS A CA 1
ATOM 866 C C . CYS A 1 121 ? 27.325 -0.392 11.391 1.00 40.88 121 CYS A C 1
ATOM 868 O O . CYS A 1 121 ? 27.609 -1.587 11.293 1.00 40.88 121 CYS A O 1
ATOM 870 N N . ILE A 1 122 ? 28.230 0.585 11.437 1.00 42.25 122 ILE A N 1
ATOM 871 C CA . ILE A 1 122 ? 29.653 0.408 11.749 1.00 42.25 122 ILE A CA 1
ATOM 872 C C . ILE A 1 122 ? 29.826 0.695 13.234 1.00 42.25 122 ILE A C 1
ATOM 874 O O . ILE A 1 122 ? 29.159 1.651 13.697 1.00 42.25 122 ILE A O 1
#

Sequence (122 aa):
MGSGQFSAVAAVSTFAGAGGSVQWWAGGSVLVPLRARLARRTRAVVAAANVGLLVFFGSPNSRGSLLACQCAVLRGLPIVAFPVGFCGYLLPSLGSGSWVAVGGVGVWSSAFLWVQTQQKCI